Protein AF-A0A559KAH7-F1 (afdb_monomer_lite)

Radius of gyration: 14.48 Å; chains: 1; bounding box: 36×21×35 Å

pLDDT: mean 76.75, std 11.34, range [46.41, 91.81]

Sequence (60 aa):
MNLLTALVGIAGRSAYHATKHGVLGFTKSSALEYAAKGIRIKAVCPGIIETPMVASMLTT

Organism: NCBI:txid2163881

InterPro domains:
  IPR002347 Short-chain dehydrogenase/reductase SDR [PF00106] (6-57)
  IPR002347 Short-chain dehydrogenase/reductase SDR [PR00081] (16-35)
  IPR002347 Short-chain dehydrogenase/reductase SDR [PR00081] (37-54)
  IPR036291 NAD(P)-binding domain superfamily [SSF51735] (5-59)

Structure (mmCIF, N/CA/C/O backbone):
data_AF-A0A559KAH7-F1
#
_entry.id   AF-A0A559KAH7-F1
#
loop_
_atom_site.group_PDB
_atom_site.id
_atom_site.type_symbol
_atom_site.label_atom_id
_atom_site.label_alt_id
_atom_site.label_comp_id
_atom_site.label_asym_id
_atom_site.label_entity_id
_atom_site.label_seq_id
_atom_site.pdbx_PDB_ins_code
_atom_site.Cartn_x
_atom_site.Cartn_y
_atom_site.Cartn_z
_atom_site.occupancy
_atom_site.B_iso_or_equiv
_atom_site.auth_seq_id
_atom_site.auth_comp_id
_atom_site.auth_asym_id
_atom_site.auth_atom_id
_atom_site.pdbx_PDB_model_num
ATOM 1 N N . MET A 1 1 ? 9.291 6.065 -5.598 1.00 52.09 1 MET A N 1
ATOM 2 C CA . MET A 1 1 ? 8.089 5.482 -4.957 1.00 52.09 1 MET A CA 1
ATOM 3 C C . MET A 1 1 ? 6.863 5.851 -5.797 1.00 52.09 1 MET A C 1
ATOM 5 O O . MET A 1 1 ? 6.207 6.825 -5.484 1.00 52.09 1 MET A O 1
ATOM 9 N N . ASN A 1 2 ? 6.600 5.142 -6.903 1.00 57.47 2 ASN A N 1
ATOM 10 C CA . ASN A 1 2 ? 5.603 5.552 -7.904 1.00 57.47 2 ASN A CA 1
ATOM 11 C C . ASN A 1 2 ? 4.390 4.603 -7.871 1.00 57.47 2 ASN A C 1
ATOM 13 O O . ASN A 1 2 ? 4.495 3.457 -8.313 1.00 57.47 2 ASN A O 1
ATOM 17 N N . LEU A 1 3 ? 3.266 5.054 -7.307 1.00 62.06 3 LEU A N 1
ATOM 18 C CA . LEU A 1 3 ? 2.035 4.256 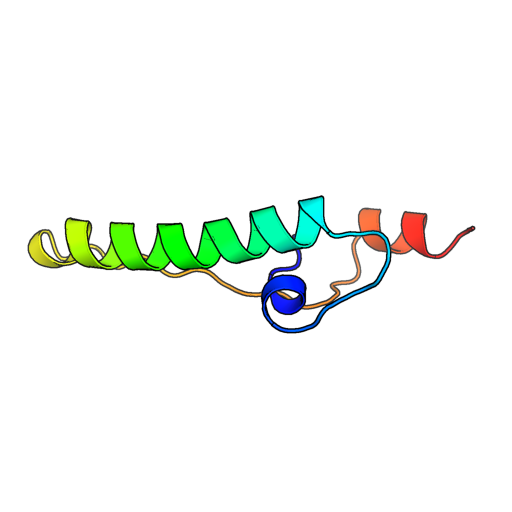-7.196 1.00 62.06 3 LEU A CA 1
ATOM 19 C C . LEU A 1 3 ? 1.175 4.315 -8.474 1.00 62.06 3 LEU A C 1
ATOM 21 O O . LE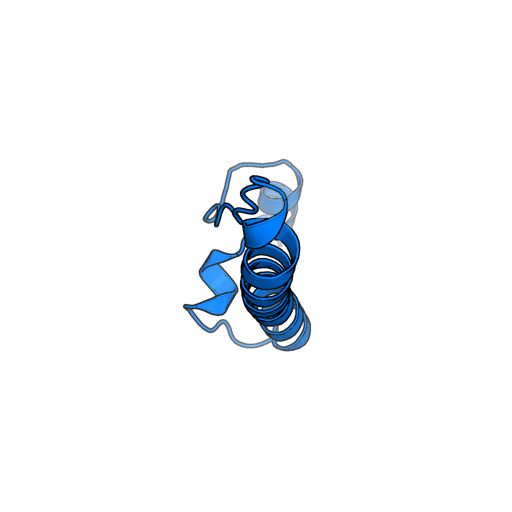U A 1 3 ? 0.242 3.530 -8.603 1.00 62.06 3 LEU A O 1
ATOM 25 N N . LEU A 1 4 ? 1.503 5.187 -9.438 1.00 62.31 4 LEU A N 1
ATOM 26 C CA . LEU A 1 4 ? 0.816 5.278 -10.736 1.00 62.31 4 LEU A CA 1
ATOM 27 C C . LEU A 1 4 ? 0.914 3.963 -11.526 1.00 62.31 4 LEU A C 1
ATOM 29 O O . LEU A 1 4 ? -0.013 3.581 -12.233 1.00 62.31 4 LEU A O 1
ATOM 33 N N . THR A 1 5 ? 2.006 3.224 -11.326 1.00 6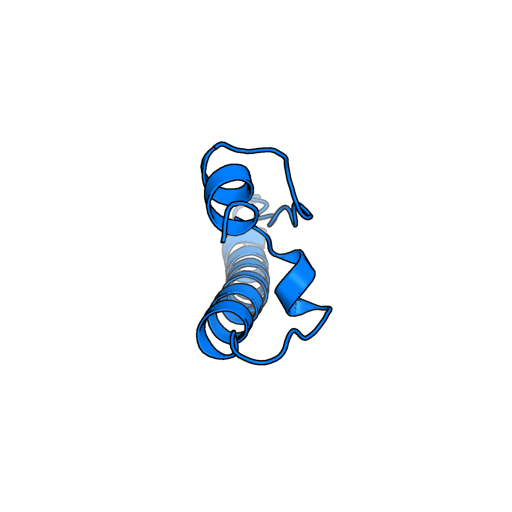1.00 5 THR A N 1
ATOM 34 C CA . THR A 1 5 ? 2.222 1.882 -11.895 1.00 61.00 5 THR A CA 1
ATOM 35 C C . THR A 1 5 ? 1.217 0.827 -11.410 1.00 61.00 5 THR A C 1
ATOM 37 O O . THR A 1 5 ? 1.085 -0.229 -12.023 1.00 61.00 5 THR A O 1
ATOM 40 N N . ALA A 1 6 ? 0.466 1.102 -10.335 1.00 60.12 6 ALA A N 1
ATOM 41 C CA . ALA A 1 6 ? -0.649 0.253 -9.926 1.00 60.12 6 ALA A CA 1
ATOM 42 C C . ALA A 1 6 ? -1.853 0.382 -10.877 1.00 60.12 6 ALA A C 1
ATOM 44 O O . ALA A 1 6 ? -2.630 -0.559 -10.986 1.00 60.12 6 ALA A O 1
ATOM 45 N N . LEU A 1 7 ? -2.004 1.519 -11.562 1.00 62.84 7 LEU A N 1
ATOM 46 C CA . LEU A 1 7 ? -3.076 1.773 -12.533 1.00 62.84 7 LEU A CA 1
ATOM 47 C C . LEU A 1 7 ? -2.618 1.536 -13.978 1.00 62.84 7 LEU A C 1
ATOM 49 O O . LEU A 1 7 ? -3.422 1.128 -14.808 1.00 62.84 7 LEU A O 1
ATOM 53 N N . VAL A 1 8 ? -1.335 1.772 -14.275 1.00 68.56 8 VAL A N 1
ATOM 54 C CA . VAL A 1 8 ? -0.756 1.634 -15.621 1.00 68.56 8 VAL A CA 1
ATOM 55 C C . VAL A 1 8 ? 0.349 0.578 -15.612 1.00 68.56 8 VAL A C 1
ATOM 57 O O . VAL A 1 8 ? 1.341 0.709 -14.896 1.00 68.56 8 VAL A O 1
ATOM 60 N N . GLY A 1 9 ? 0.177 -0.481 -16.406 1.00 64.50 9 GLY A N 1
ATOM 61 C CA . GLY A 1 9 ? 1.127 -1.589 -16.535 1.00 64.50 9 GLY A CA 1
ATOM 62 C C . GLY A 1 9 ? 2.379 -1.227 -17.341 1.00 64.50 9 GLY A C 1
ATOM 63 O O . GLY A 1 9 ? 2.292 -0.528 -18.344 1.00 64.50 9 GLY A O 1
ATOM 64 N N . ILE A 1 10 ? 3.541 -1.733 -16.919 1.00 72.38 10 ILE A N 1
ATOM 65 C CA . ILE A 1 10 ? 4.827 -1.610 -17.614 1.00 72.38 10 ILE A CA 1
ATOM 66 C C . ILE A 1 10 ? 5.441 -3.011 -17.662 1.00 72.38 10 ILE A C 1
ATOM 68 O O . ILE A 1 10 ? 5.569 -3.683 -16.632 1.00 72.38 10 ILE A O 1
ATOM 72 N N . ALA A 1 11 ? 5.799 -3.464 -18.863 1.00 73.56 11 ALA A N 1
ATOM 73 C CA . ALA A 1 11 ? 6.418 -4.768 -19.063 1.00 73.56 11 ALA A CA 1
ATOM 74 C C . ALA A 1 11 ? 7.746 -4.880 -18.285 1.00 73.56 11 ALA A C 1
ATOM 76 O O . ALA A 1 11 ? 8.495 -3.913 -18.158 1.00 73.56 11 ALA A O 1
ATOM 77 N N . GLY A 1 12 ? 8.028 -6.062 -17.726 1.00 78.56 12 GLY A N 1
ATOM 78 C CA . GLY A 1 12 ? 9.270 -6.335 -16.988 1.00 78.56 12 GLY A CA 1
ATOM 79 C C . GLY A 1 12 ? 9.302 -5.859 -15.529 1.00 78.56 12 GLY A C 1
ATOM 80 O O . GLY A 1 12 ? 10.320 -6.024 -14.863 1.00 78.56 12 GLY A O 1
ATOM 81 N N . ARG A 1 13 ? 8.208 -5.293 -14.994 1.00 74.56 13 ARG A N 1
ATOM 82 C CA . ARG A 1 13 ? 8.141 -4.792 -13.603 1.00 74.56 13 ARG A CA 1
ATOM 83 C C . ARG A 1 13 ? 6.976 -5.365 -12.781 1.00 74.56 13 ARG A C 1
ATOM 85 O O . ARG A 1 13 ? 6.510 -4.725 -11.842 1.00 74.56 13 ARG A O 1
ATOM 92 N N . SER A 1 14 ? 6.526 -6.587 -13.076 1.00 76.81 14 SER A N 1
ATOM 93 C CA . SER A 1 14 ? 5.348 -7.219 -12.446 1.00 76.81 14 SER A CA 1
ATOM 94 C C . SER A 1 14 ? 5.373 -7.210 -10.908 1.00 76.81 14 SER A C 1
ATOM 96 O O . SER A 1 14 ? 4.387 -6.815 -10.289 1.00 76.81 14 SER A O 1
ATOM 98 N N . ALA A 1 15 ? 6.503 -7.549 -10.279 1.00 80.75 15 ALA A N 1
ATOM 99 C CA . ALA A 1 15 ? 6.649 -7.538 -8.818 1.00 80.75 15 ALA A CA 1
ATOM 100 C C . ALA A 1 15 ? 6.515 -6.129 -8.210 1.00 80.75 15 ALA A C 1
ATOM 102 O O . ALA A 1 15 ? 5.884 -5.945 -7.164 1.00 80.75 15 ALA A O 1
ATOM 103 N N . TYR A 1 16 ? 7.056 -5.111 -8.888 1.00 77.81 16 TYR A N 1
ATOM 104 C CA . TYR A 1 16 ? 6.897 -3.718 -8.474 1.00 77.81 16 TYR A CA 1
ATOM 105 C C . TYR A 1 16 ? 5.425 -3.308 -8.551 1.00 77.81 16 TYR A C 1
ATOM 107 O O . TYR A 1 16 ? 4.895 -2.741 -7.599 1.00 77.81 16 TYR A O 1
ATOM 115 N N . HIS A 1 17 ? 4.745 -3.660 -9.643 1.00 78.44 17 HIS A N 1
ATOM 116 C CA . HIS A 1 17 ? 3.338 -3.326 -9.861 1.00 78.44 17 HIS A CA 1
ATOM 117 C C . HIS A 1 17 ? 2.429 -4.016 -8.837 1.00 78.44 17 HIS A C 1
ATOM 119 O O . HIS A 1 17 ? 1.601 -3.348 -8.219 1.00 78.44 17 HIS A O 1
ATOM 125 N N . ALA A 1 18 ? 2.642 -5.311 -8.580 1.00 79.44 18 ALA A N 1
ATOM 126 C CA . ALA A 1 18 ? 1.916 -6.074 -7.564 1.00 79.44 18 ALA A CA 1
ATOM 127 C C . ALA A 1 18 ? 2.056 -5.438 -6.174 1.00 79.44 18 ALA A C 1
ATOM 129 O O . ALA A 1 18 ? 1.060 -5.198 -5.492 1.00 79.44 18 ALA A O 1
ATOM 130 N N . THR A 1 19 ? 3.279 -5.064 -5.789 1.00 83.00 19 THR A N 1
ATOM 131 C CA . THR A 1 19 ? 3.534 -4.394 -4.506 1.00 83.00 19 THR A CA 1
ATOM 132 C C . THR A 1 19 ? 2.807 -3.048 -4.421 1.00 83.00 19 THR A C 1
ATOM 134 O O . THR A 1 19 ? 2.215 -2.720 -3.393 1.00 83.00 19 THR A O 1
ATOM 137 N N . LYS A 1 20 ? 2.802 -2.255 -5.502 1.00 81.69 20 LYS A N 1
ATOM 138 C CA . LYS A 1 20 ? 2.126 -0.945 -5.536 1.00 81.69 20 LYS A CA 1
ATOM 139 C C . LYS A 1 20 ? 0.603 -1.073 -5.493 1.00 81.69 20 LYS A C 1
ATOM 141 O O . LYS A 1 20 ? -0.045 -0.262 -4.833 1.00 81.69 20 LYS A O 1
ATOM 146 N N . HIS A 1 21 ? 0.048 -2.112 -6.112 1.00 83.25 21 HIS A N 1
ATOM 147 C CA . HIS A 1 21 ? -1.369 -2.456 -5.997 1.00 83.25 21 HIS A CA 1
ATOM 148 C C . HIS A 1 21 ? -1.728 -2.917 -4.573 1.00 83.25 21 HIS A C 1
ATOM 150 O O . HIS A 1 21 ? -2.746 -2.496 -4.021 1.00 83.25 21 HIS A O 1
ATOM 156 N N . GLY A 1 22 ? -0.850 -3.697 -3.935 1.00 84.00 22 GLY A N 1
ATO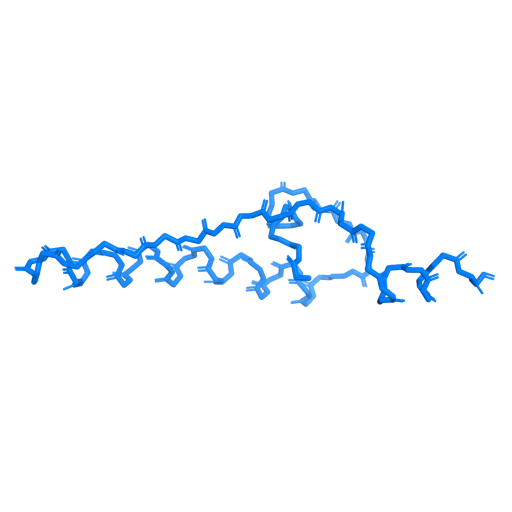M 157 C CA . GLY A 1 22 ? -0.992 -4.119 -2.540 1.00 84.00 22 GLY A CA 1
ATOM 158 C C . GLY A 1 22 ? -1.074 -2.943 -1.565 1.00 84.00 22 GLY A C 1
ATOM 159 O O . GLY A 1 22 ? -1.942 -2.928 -0.697 1.00 84.00 22 GLY A O 1
ATOM 160 N N . VAL A 1 23 ? -0.255 -1.902 -1.755 1.00 86.94 23 VAL A N 1
ATOM 161 C CA . VAL A 1 23 ? -0.304 -0.679 -0.926 1.00 86.94 23 VAL A CA 1
ATOM 162 C C . VAL A 1 23 ? -1.665 0.025 -1.023 1.00 86.94 23 VAL A C 1
ATOM 164 O O . VAL A 1 23 ? -2.164 0.515 -0.009 1.00 86.94 23 VAL A O 1
ATOM 167 N N . LEU A 1 24 ? -2.300 0.052 -2.202 1.00 86.12 24 LEU A N 1
ATOM 168 C CA . LEU A 1 24 ? -3.646 0.619 -2.365 1.00 86.12 24 LEU A CA 1
ATOM 169 C C . LEU A 1 24 ? -4.702 -0.192 -1.606 1.00 86.12 24 LEU A C 1
ATOM 171 O O . LEU A 1 24 ? -5.542 0.394 -0.921 1.00 86.12 24 LEU A O 1
ATOM 175 N N . GLY A 1 25 ? -4.654 -1.522 -1.716 1.00 86.44 25 GLY A N 1
ATOM 176 C CA . GLY A 1 25 ? -5.551 -2.422 -0.986 1.00 86.44 25 GLY A CA 1
ATOM 177 C C . GLY A 1 25 ? -5.388 -2.293 0.529 1.00 86.44 25 GLY A C 1
ATOM 178 O O . GLY A 1 25 ? -6.370 -2.081 1.239 1.00 86.44 25 GLY A O 1
ATOM 179 N N . PHE A 1 26 ? -4.142 -2.312 1.005 1.00 88.19 26 PHE A N 1
ATOM 180 C CA . PHE A 1 26 ? -3.797 -2.134 2.415 1.00 88.19 26 PHE A CA 1
ATOM 181 C C . PHE A 1 26 ? -4.316 -0.803 2.963 1.00 88.19 26 PHE A C 1
ATOM 183 O O . PHE A 1 26 ? -5.017 -0.774 3.968 1.00 88.19 26 PHE A O 1
ATOM 190 N N . THR A 1 27 ? -4.067 0.294 2.244 1.00 88.88 27 THR A N 1
ATOM 191 C CA . THR A 1 27 ? -4.537 1.631 2.633 1.00 88.88 27 THR A CA 1
ATOM 192 C C . THR A 1 27 ? -6.055 1.669 2.795 1.00 88.88 27 THR A C 1
ATOM 194 O O . THR A 1 27 ? -6.543 2.270 3.748 1.00 88.88 27 THR A O 1
ATOM 197 N N . LYS A 1 28 ? -6.811 1.029 1.892 1.00 88.62 28 LYS A N 1
ATOM 198 C CA . LYS A 1 28 ? -8.279 0.976 1.979 1.00 88.62 28 LYS A CA 1
ATOM 199 C C . LYS A 1 28 ? -8.754 0.153 3.177 1.00 88.62 28 LYS A C 1
ATOM 201 O O . LYS A 1 28 ? -9.636 0.620 3.890 1.00 88.62 28 LYS A O 1
ATOM 206 N N . SER A 1 29 ? -8.165 -1.023 3.413 1.00 90.19 29 SER A N 1
ATOM 207 C CA . SER A 1 29 ? -8.521 -1.867 4.565 1.00 90.19 29 SER A CA 1
ATOM 208 C C . SER A 1 29 ? -8.239 -1.144 5.878 1.00 90.19 29 SER A C 1
ATOM 210 O O . SER A 1 29 ? -9.136 -0.968 6.700 1.00 90.19 29 SER A O 1
ATOM 212 N N . SER A 1 30 ? -7.026 -0.607 6.032 1.00 89.19 30 SER A N 1
ATOM 213 C CA . SER A 1 30 ? -6.657 0.141 7.230 1.00 89.19 30 SER A CA 1
ATOM 214 C C . SER A 1 30 ? -7.501 1.408 7.387 1.00 89.19 30 SER A C 1
ATOM 216 O O . SER A 1 30 ? -7.894 1.745 8.497 1.00 89.19 30 SER A O 1
ATOM 218 N N . ALA A 1 31 ? -7.844 2.115 6.307 1.00 90.25 31 ALA A N 1
ATOM 219 C CA . ALA A 1 31 ? -8.729 3.275 6.415 1.00 90.25 31 ALA A CA 1
ATOM 220 C C . ALA A 1 31 ? -10.104 2.907 6.999 1.00 90.25 31 ALA A C 1
ATOM 222 O O . ALA A 1 31 ? -10.638 3.689 7.780 1.00 90.25 31 ALA A O 1
ATOM 223 N N . LEU A 1 32 ? -10.657 1.735 6.665 1.00 89.12 32 LEU A N 1
ATOM 224 C CA . LEU A 1 32 ? -11.925 1.254 7.225 1.00 89.12 32 LEU A CA 1
ATOM 225 C C . LEU A 1 32 ? -11.782 0.821 8.691 1.00 89.12 32 LEU A C 1
ATOM 227 O O . LEU A 1 32 ? -12.602 1.208 9.519 1.00 89.12 32 LEU A O 1
ATOM 231 N N . GLU A 1 33 ? -10.720 0.089 9.035 1.00 90.56 33 GLU A N 1
ATOM 232 C CA . GLU A 1 33 ? -10.450 -0.354 10.415 1.00 90.56 33 GLU A CA 1
ATOM 233 C C . GLU A 1 33 ? -10.246 0.818 11.385 1.00 90.56 33 GLU A C 1
ATOM 235 O O . GLU A 1 33 ? -10.663 0.778 12.546 1.00 90.56 33 GLU A O 1
ATOM 240 N N . TYR A 1 34 ? -9.605 1.884 10.908 1.00 89.44 34 TYR A N 1
ATOM 241 C CA . TYR A 1 34 ? -9.273 3.056 11.710 1.00 89.44 34 TYR A CA 1
ATOM 242 C C . TYR A 1 34 ? -10.317 4.182 11.610 1.00 89.44 34 TYR A C 1
ATOM 244 O O . TYR A 1 34 ? -10.251 5.135 12.393 1.00 89.44 34 TYR A O 1
ATOM 252 N N . ALA A 1 35 ? -11.327 4.047 10.740 1.00 88.81 35 ALA A N 1
ATOM 253 C CA . ALA A 1 35 ? -12.413 5.019 10.596 1.00 88.81 35 ALA A CA 1
ATOM 254 C C . ALA A 1 35 ? -13.185 5.222 11.907 1.00 88.81 35 ALA A C 1
ATOM 256 O O . ALA A 1 35 ? -13.445 6.360 12.297 1.00 88.81 35 ALA A O 1
ATOM 257 N N . ALA A 1 36 ? -13.478 4.137 12.634 1.00 88.19 36 ALA A N 1
ATOM 258 C CA . ALA A 1 36 ? -14.175 4.193 13.923 1.00 88.19 36 ALA A CA 1
ATOM 259 C C . ALA A 1 36 ? -13.375 4.938 15.011 1.00 88.19 36 ALA A C 1
ATOM 261 O O . ALA A 1 36 ? -13.947 5.426 15.980 1.00 88.19 36 ALA A O 1
ATOM 262 N N . LYS A 1 37 ? -12.053 5.058 14.838 1.00 91.81 37 LYS A N 1
ATOM 263 C CA . LYS A 1 37 ? -11.148 5.789 15.739 1.00 91.81 37 LYS A CA 1
ATOM 264 C C . LYS A 1 37 ? -10.933 7.244 15.301 1.00 91.81 37 LYS A C 1
ATOM 266 O O . LYS A 1 37 ? -10.077 7.923 15.859 1.00 91.81 37 LYS A O 1
ATOM 271 N N . GLY A 1 38 ? -11.649 7.715 14.275 1.00 89.38 38 GLY A N 1
ATOM 272 C CA . GLY A 1 38 ? -11.486 9.058 13.710 1.00 89.38 38 GLY A CA 1
ATOM 273 C C . GLY A 1 38 ? -10.170 9.268 12.949 1.00 89.38 38 GLY A C 1
ATOM 274 O O . GLY A 1 38 ? -9.835 10.400 12.598 1.00 89.38 38 GLY A O 1
ATOM 275 N N . ILE A 1 39 ? -9.412 8.201 12.674 1.00 88.94 39 ILE A N 1
ATOM 276 C CA . ILE A 1 39 ? -8.118 8.272 11.992 1.00 88.94 39 ILE A CA 1
ATOM 277 C C . ILE A 1 39 ? -8.335 8.062 10.492 1.00 88.94 39 ILE A C 1
ATOM 279 O O . ILE A 1 39 ? -8.931 7.079 10.058 1.00 88.94 39 ILE A O 1
ATOM 283 N N . ARG A 1 40 ? -7.819 8.990 9.678 1.00 89.12 40 ARG A N 1
ATOM 284 C CA . ARG A 1 40 ? -7.890 8.914 8.212 1.00 89.12 40 ARG A CA 1
ATOM 285 C C . ARG A 1 40 ? -6.557 8.461 7.644 1.00 89.12 40 ARG A C 1
ATOM 287 O O . ARG A 1 40 ? -5.544 9.122 7.855 1.00 89.12 40 ARG A O 1
ATOM 294 N N . ILE A 1 41 ? -6.582 7.401 6.847 1.00 88.56 41 ILE A N 1
ATOM 295 C CA . ILE A 1 41 ? -5.402 6.876 6.160 1.00 88.56 41 ILE A CA 1
ATOM 296 C C . ILE A 1 41 ? -5.567 7.130 4.661 1.00 88.56 41 ILE A C 1
ATOM 298 O O . ILE A 1 41 ? -6.608 6.823 4.080 1.00 88.56 41 ILE A O 1
ATOM 302 N N . LYS A 1 42 ? -4.554 7.735 4.033 1.00 84.62 42 LYS A N 1
ATOM 303 C CA . LYS A 1 42 ? -4.523 8.003 2.591 1.00 84.62 42 LYS A CA 1
ATOM 304 C C . LYS A 1 42 ? -3.171 7.610 2.014 1.00 84.6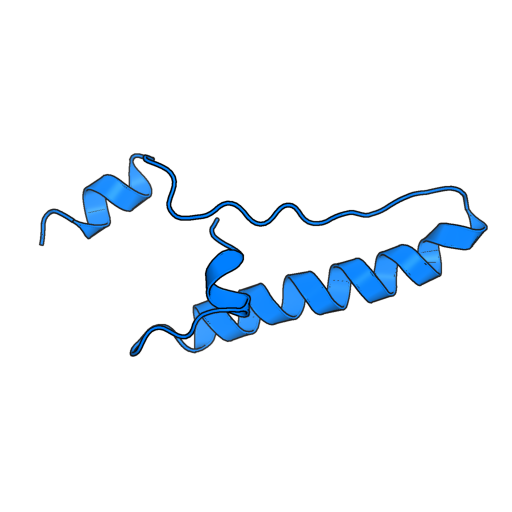2 42 LYS A C 1
ATOM 306 O O . LYS A 1 42 ? -2.138 7.885 2.615 1.00 84.62 42 LYS A O 1
ATOM 311 N N . ALA A 1 43 ? -3.195 7.043 0.816 1.00 83.25 43 ALA A N 1
ATOM 312 C CA . ALA A 1 43 ? -2.009 6.843 0.001 1.00 83.25 43 ALA A CA 1
ATOM 313 C C . ALA A 1 43 ? -1.929 7.963 -1.036 1.00 83.25 43 ALA A C 1
ATOM 315 O O . ALA A 1 43 ? -2.919 8.273 -1.700 1.00 83.25 43 ALA A O 1
ATOM 316 N N . VAL A 1 44 ? -0.749 8.559 -1.176 1.00 80.31 44 VAL A N 1
ATOM 317 C CA . VAL A 1 44 ? -0.440 9.457 -2.290 1.00 80.31 44 VAL A CA 1
ATOM 318 C C . VAL A 1 44 ? 0.183 8.616 -3.396 1.00 80.31 44 VAL A C 1
ATOM 320 O O . VAL A 1 44 ? 1.007 7.741 -3.124 1.00 80.31 44 VAL A O 1
ATOM 323 N N . CYS A 1 45 ? -0.212 8.884 -4.639 1.00 77.81 45 CYS A N 1
ATOM 324 C CA . CYS A 1 45 ? 0.300 8.210 -5.826 1.00 77.81 45 CYS A CA 1
ATOM 325 C C . CYS A 1 45 ? 1.181 9.177 -6.627 1.00 77.81 45 CYS A C 1
ATOM 327 O O . CYS A 1 45 ? 0.677 9.793 -7.565 1.00 77.81 45 CYS A O 1
ATOM 329 N N . PRO A 1 46 ? 2.475 9.347 -6.289 1.00 73.50 46 PRO A N 1
ATOM 330 C CA . PRO A 1 46 ? 3.358 10.142 -7.125 1.00 73.50 46 PRO A CA 1
ATOM 331 C C . PRO A 1 46 ? 3.533 9.437 -8.466 1.00 73.50 46 PRO A C 1
ATOM 333 O O . PRO A 1 46 ? 3.628 8.206 -8.505 1.00 73.50 46 PRO A O 1
ATOM 336 N N . GLY A 1 47 ? 3.602 10.223 -9.536 1.00 72.88 47 GLY A N 1
ATOM 337 C CA . GLY A 1 47 ? 4.054 9.752 -10.838 1.00 72.88 47 GLY A CA 1
ATOM 338 C C . GLY A 1 47 ? 5.569 9.547 -10.870 1.00 72.88 47 GLY A C 1
ATOM 339 O O . GLY A 1 47 ? 6.222 9.307 -9.849 1.00 72.88 47 GLY A O 1
ATOM 340 N N . ILE A 1 48 ? 6.145 9.636 -12.064 1.00 70.19 48 ILE A N 1
ATOM 341 C CA . ILE A 1 48 ? 7.599 9.706 -12.212 1.00 70.19 4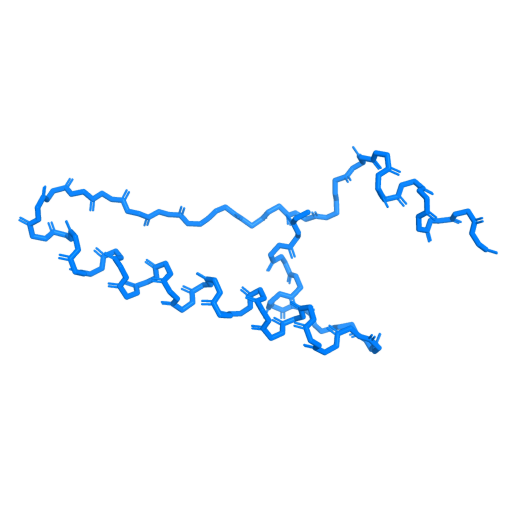8 ILE A CA 1
ATOM 342 C C . ILE A 1 48 ? 8.027 11.078 -11.684 1.00 70.19 48 ILE A C 1
ATOM 344 O O . ILE A 1 48 ? 7.590 12.100 -12.198 1.00 70.19 48 ILE A O 1
ATOM 348 N N . ILE A 1 49 ? 8.825 11.083 -10.618 1.00 74.31 49 ILE A N 1
ATOM 349 C CA . ILE A 1 49 ? 9.385 12.297 -10.022 1.00 74.31 49 ILE A CA 1
ATOM 350 C C . ILE A 1 49 ? 10.885 12.264 -10.262 1.00 74.31 49 ILE A C 1
ATOM 352 O O . ILE A 1 49 ? 11.526 11.243 -9.981 1.00 74.31 49 ILE A O 1
ATOM 356 N N . GLU A 1 50 ? 11.430 13.374 -10.752 1.00 70.69 50 GLU A N 1
ATOM 357 C CA . GLU A 1 50 ? 12.868 13.564 -10.891 1.00 70.69 50 GLU A CA 1
ATOM 358 C C . GLU A 1 50 ? 13.530 13.420 -9.524 1.00 70.69 50 GLU A C 1
ATOM 360 O O . GLU A 1 50 ? 13.418 14.247 -8.624 1.00 70.69 50 GLU A O 1
ATOM 365 N N . THR A 1 51 ? 14.169 12.275 -9.354 1.00 78.06 51 THR A N 1
ATOM 366 C CA . THR A 1 51 ? 14.941 11.914 -8.175 1.00 78.06 51 THR A CA 1
ATOM 367 C C . THR A 1 51 ? 16.221 11.257 -8.676 1.00 78.06 51 THR A C 1
ATOM 369 O O . THR A 1 51 ? 16.211 10.685 -9.772 1.00 78.06 51 THR A O 1
ATOM 372 N N . PRO A 1 52 ? 17.310 11.258 -7.890 1.00 73.12 52 PRO A N 1
ATOM 373 C CA . PRO A 1 52 ? 18.561 10.601 -8.282 1.00 73.12 52 PRO A CA 1
ATOM 374 C C . PRO A 1 52 ? 18.373 9.132 -8.709 1.00 73.12 52 PRO A C 1
ATOM 376 O O . PRO A 1 52 ? 19.069 8.639 -9.587 1.00 73.12 52 PRO A O 1
ATOM 379 N N . MET A 1 53 ? 17.366 8.455 -8.142 1.00 72.69 53 MET A N 1
ATOM 380 C CA . MET A 1 53 ? 16.947 7.095 -8.503 1.00 72.69 53 MET A CA 1
ATOM 381 C C . MET A 1 53 ? 16.360 6.978 -9.918 1.00 72.69 53 MET A C 1
ATOM 383 O O . MET A 1 53 ? 16.496 5.937 -10.547 1.00 72.69 53 MET A O 1
ATOM 387 N N . VAL A 1 54 ? 15.648 7.998 -10.403 1.00 67.88 54 VAL A N 1
ATOM 388 C CA . VAL A 1 54 ? 15.105 8.015 -11.771 1.00 67.88 54 VAL A CA 1
ATOM 389 C C . VAL A 1 54 ? 16.195 8.398 -12.766 1.00 67.88 54 VAL A C 1
ATOM 391 O O . VAL A 1 54 ? 16.265 7.795 -13.832 1.00 67.88 54 VAL A O 1
ATOM 394 N N . ALA A 1 55 ? 17.087 9.321 -12.395 1.00 70.25 55 ALA A N 1
ATOM 395 C CA . ALA A 1 55 ? 18.235 9.688 -13.219 1.00 70.25 55 ALA A CA 1
ATOM 396 C C . ALA A 1 55 ? 19.131 8.473 -13.516 1.00 70.25 55 ALA A C 1
ATOM 398 O O . ALA A 1 55 ? 19.479 8.246 -14.669 1.00 70.25 55 ALA A O 1
ATOM 399 N N . SER A 1 56 ? 19.410 7.619 -12.522 1.00 65.69 56 SER A N 1
ATOM 400 C CA . SER A 1 56 ? 20.192 6.392 -12.741 1.00 65.69 56 SER A CA 1
ATOM 401 C C . SER A 1 56 ? 19.490 5.333 -13.601 1.00 65.69 56 SER A C 1
ATOM 403 O O . SER A 1 56 ? 20.158 4.449 -14.125 1.00 65.69 56 SER A O 1
ATOM 405 N N . MET A 1 57 ? 18.165 5.410 -13.771 1.00 62.38 57 MET A N 1
ATOM 406 C CA . MET A 1 57 ? 17.417 4.518 -14.664 1.00 62.38 57 MET A CA 1
ATOM 407 C C . MET A 1 57 ? 17.396 4.990 -16.124 1.00 62.38 57 MET A C 1
ATOM 409 O O . MET A 1 57 ? 17.044 4.187 -16.982 1.00 62.38 57 MET A O 1
ATOM 413 N N . LEU A 1 58 ? 17.726 6.258 -16.406 1.00 61.22 58 LEU A N 1
ATOM 414 C CA . LEU A 1 58 ? 17.779 6.807 -17.769 1.00 61.22 58 LEU A CA 1
ATOM 415 C C . LEU A 1 58 ? 19.176 6.716 -18.408 1.00 61.22 58 LEU A C 1
ATOM 417 O O . LEU A 1 58 ? 19.281 6.805 -19.624 1.00 61.22 58 LEU A O 1
ATOM 421 N N . THR A 1 59 ? 20.238 6.556 -17.613 1.00 55.50 59 THR A N 1
ATOM 422 C CA . THR A 1 59 ? 21.638 6.553 -18.087 1.00 55.50 59 THR A CA 1
ATOM 423 C C . THR A 1 59 ? 22.145 5.156 -18.494 1.00 55.50 59 THR A C 1
ATOM 425 O O . THR A 1 59 ? 23.314 4.842 -18.287 1.00 55.50 59 THR A O 1
ATOM 428 N N . THR A 1 60 ? 21.278 4.289 -19.024 1.00 46.41 60 THR A N 1
ATOM 429 C CA . THR A 1 60 ? 21.657 2.992 -19.630 1.00 46.41 60 THR A CA 1
ATOM 430 C C . THR A 1 60 ? 21.455 3.067 -21.132 1.00 46.41 60 THR A C 1
ATOM 432 O O . THR A 1 60 ? 22.348 2.590 -21.861 1.00 46.41 60 THR A O 1
#

Secondary structure (DSSP, 8-state):
---GGGTS--TT-HHHHHHHHHHHHHHHHHHHHHHTTT---------S---HHHHHHH--

Foldseek 3Di:
DALVCCVPPDPPCVVVNVVSVVVVVVQVVVQVVCVVVVDHGDDDGDHDDDDVVVVVVVPD